Protein AF-A0A6V8P1Z3-F1 (afdb_monomer_lite)

Foldseek 3Di:
DDDPPDCPPVVVVVVVLQVVLQVLQVVQCPDPVCVQFWPFGWHWPAFDDDDPFDTDIDTDTDGDPPCVVVSVVVSVVSSVVVCVVVVNDDDDPDDDDDDDPDDD

InterPro domains:
  IPR011066 Mechanosensitive ion channel MscS, C-terminal domain superfamily [SSF82689] (9-98)
  IPR045276 Mechanosensitive ion channel YbiO [PTHR30460] (9-99)
  IPR049278 Mechanosensitive ion channel MscS, C-terminal domain [PF21082] (9-90)

Structure (mmCIF, N/CA/C/O backbone):
data_AF-A0A6V8P1Z3-F1
#
_entry.id   AF-A0A6V8P1Z3-F1
#
loop_
_atom_site.group_PDB
_atom_site.id
_atom_site.type_symbol
_atom_site.label_atom_id
_atom_site.label_alt_id
_atom_site.label_comp_id
_atom_site.label_asym_id
_atom_site.label_entity_id
_atom_site.label_seq_id
_atom_site.pdbx_PDB_ins_code
_atom_site.Cartn_x
_atom_site.Cartn_y
_atom_site.Cartn_z
_atom_site.occupancy
_atom_site.B_iso_or_equiv
_atom_site.auth_seq_id
_atom_site.auth_comp_id
_atom_site.auth_asym_id
_atom_site.auth_atom_id
_atom_site.pdbx_PDB_model_num
ATOM 1 N N . PRO A 1 1 ? 9.064 21.370 -22.954 1.00 36.81 1 PRO A N 1
ATOM 2 C CA . PRO A 1 1 ? 8.251 20.133 -22.903 1.00 36.81 1 PRO A CA 1
ATOM 3 C C . PRO A 1 1 ? 9.160 18.900 -22.983 1.00 36.81 1 PRO A C 1
ATOM 5 O O . PRO A 1 1 ? 9.755 18.639 -24.022 1.00 36.81 1 PRO A O 1
ATOM 8 N N . ALA A 1 2 ? 9.377 18.233 -21.848 1.00 36.34 2 ALA A N 1
ATOM 9 C CA . ALA A 1 2 ? 10.250 17.066 -21.790 1.00 36.34 2 ALA A CA 1
ATOM 10 C C . ALA A 1 2 ? 9.523 15.861 -22.404 1.00 36.34 2 ALA A C 1
ATOM 12 O O . ALA A 1 2 ? 8.564 15.351 -21.831 1.00 36.34 2 ALA A O 1
ATOM 13 N N . ASN A 1 3 ? 9.974 15.450 -23.589 1.00 38.81 3 ASN A N 1
ATOM 14 C CA . ASN A 1 3 ? 9.543 14.227 -24.253 1.00 38.81 3 ASN A CA 1
ATOM 15 C C . ASN A 1 3 ? 10.225 13.033 -23.570 1.00 38.81 3 ASN A C 1
ATOM 17 O O . ASN A 1 3 ? 11.418 12.811 -23.760 1.00 38.81 3 ASN A O 1
ATOM 21 N N . TRP A 1 4 ? 9.468 12.266 -22.790 1.00 45.62 4 TRP A N 1
ATOM 22 C CA . TRP A 1 4 ? 9.874 10.999 -22.165 1.00 45.62 4 TRP A CA 1
ATOM 23 C C . TRP A 1 4 ? 9.649 9.810 -23.121 1.00 45.62 4 TRP A C 1
ATOM 25 O O . TRP A 1 4 ? 9.095 8.778 -22.759 1.00 45.62 4 TRP A O 1
ATOM 35 N N . ALA A 1 5 ? 10.070 9.950 -24.379 1.00 38.12 5 ALA A N 1
ATOM 36 C CA . ALA A 1 5 ? 9.967 8.887 -25.375 1.00 38.12 5 ALA A CA 1
ATOM 37 C C . ALA A 1 5 ? 11.036 7.811 -25.113 1.00 38.12 5 ALA A C 1
ATOM 39 O O . ALA A 1 5 ? 12.152 7.902 -25.619 1.00 38.12 5 ALA A O 1
ATOM 40 N N . GLY A 1 6 ? 10.704 6.817 -24.287 1.00 39.47 6 GLY A N 1
ATOM 41 C CA . GLY A 1 6 ? 11.574 5.658 -24.054 1.00 39.47 6 GLY A CA 1
ATOM 42 C C . GLY A 1 6 ? 11.038 4.545 -23.145 1.00 39.47 6 GLY A C 1
ATOM 43 O O . GLY A 1 6 ? 11.704 3.527 -23.028 1.00 39.47 6 GLY A O 1
ATOM 44 N N . LEU A 1 7 ? 9.867 4.691 -22.512 1.00 43.97 7 LEU A N 1
ATOM 45 C CA . LEU A 1 7 ? 9.397 3.773 -21.456 1.00 43.97 7 LEU A CA 1
ATOM 46 C C . LEU A 1 7 ? 8.083 3.052 -21.808 1.00 43.97 7 LEU A C 1
ATOM 48 O O . LEU A 1 7 ? 7.226 2.893 -20.951 1.00 43.97 7 LEU A O 1
ATOM 52 N N . GLY A 1 8 ? 7.893 2.656 -23.069 1.00 38.78 8 GLY A N 1
ATOM 53 C CA . GLY A 1 8 ? 6.644 2.014 -23.512 1.00 38.78 8 GLY A CA 1
ATOM 54 C C . GLY A 1 8 ? 6.368 0.664 -22.843 1.00 38.78 8 GLY A C 1
ATOM 55 O O . GLY A 1 8 ? 5.236 0.408 -22.472 1.00 38.78 8 GLY A O 1
ATOM 56 N N . ASP A 1 9 ? 7.404 -0.145 -22.618 1.00 46.53 9 ASP A N 1
ATOM 57 C CA . ASP A 1 9 ? 7.233 -1.534 -22.159 1.00 46.53 9 ASP A CA 1
ATOM 58 C C . ASP A 1 9 ? 7.006 -1.627 -20.638 1.00 46.53 9 ASP A C 1
ATOM 60 O O . ASP A 1 9 ? 6.121 -2.324 -20.165 1.00 46.53 9 ASP A O 1
ATOM 64 N N . TYR A 1 10 ? 7.742 -0.835 -19.846 1.00 50.38 10 TYR A N 1
ATOM 65 C CA . TYR A 1 10 ? 7.547 -0.803 -18.391 1.00 50.38 10 TYR A CA 1
ATOM 66 C C . TYR A 1 10 ? 6.277 -0.056 -17.970 1.00 50.38 10 TYR A C 1
ATOM 68 O O . TYR A 1 10 ? 5.687 -0.413 -16.956 1.00 50.38 10 TYR A O 1
ATOM 76 N N . ASN A 1 11 ? 5.868 1.000 -18.686 1.00 54.22 11 ASN A N 1
ATOM 77 C CA . ASN A 1 11 ? 4.695 1.783 -18.280 1.00 54.22 11 ASN A CA 1
ATOM 78 C C . ASN A 1 11 ? 3.393 0.992 -18.427 1.00 54.22 11 ASN A C 1
ATOM 80 O O . ASN A 1 11 ? 2.539 1.108 -17.555 1.00 54.22 11 ASN A O 1
ATOM 84 N N . GLU A 1 12 ? 3.256 0.194 -19.490 1.00 51.91 12 GLU A N 1
ATOM 85 C CA . GLU A 1 12 ? 2.019 -0.544 -19.769 1.00 51.91 12 GLU A CA 1
ATOM 86 C C . GLU A 1 12 ? 1.750 -1.604 -18.680 1.00 51.91 12 GLU A C 1
ATOM 88 O O . GLU A 1 12 ? 0.648 -1.653 -18.135 1.00 51.91 12 GLU A O 1
ATOM 93 N N . ASP A 1 13 ? 2.790 -2.318 -18.226 1.00 74.75 13 ASP A N 1
ATOM 94 C CA . ASP A 1 13 ? 2.702 -3.233 -17.075 1.00 74.75 13 ASP A CA 1
ATOM 95 C C . ASP A 1 13 ? 2.481 -2.496 -15.739 1.00 74.75 13 ASP A C 1
ATOM 97 O O . ASP A 1 13 ? 1.753 -2.972 -14.865 1.00 74.75 13 ASP A O 1
ATOM 101 N N . ILE A 1 14 ? 3.104 -1.328 -15.531 1.00 80.81 14 ILE A N 1
ATOM 102 C CA . ILE A 1 14 ? 2.958 -0.567 -14.275 1.00 80.81 14 ILE A CA 1
ATOM 103 C C . ILE A 1 14 ? 1.530 -0.049 -14.102 1.00 80.81 14 ILE A C 1
ATOM 105 O O . ILE A 1 14 ? 1.027 -0.047 -12.971 1.00 80.81 14 ILE A O 1
ATOM 109 N N . ASP A 1 15 ? 0.892 0.402 -15.179 1.00 83.50 15 ASP A N 1
ATOM 110 C CA . ASP A 1 15 ? -0.485 0.886 -15.144 1.00 83.50 15 ASP A CA 1
ATOM 111 C C . ASP A 1 15 ? -1.445 -0.262 -14.785 1.00 83.50 15 ASP A C 1
ATOM 113 O O . ASP A 1 15 ? -2.215 -0.126 -13.829 1.00 83.50 15 ASP A O 1
ATOM 117 N N . GLU A 1 16 ? -1.312 -1.434 -15.419 1.00 85.12 16 GLU A N 1
ATOM 118 C CA . GLU A 1 16 ? -2.111 -2.626 -15.087 1.00 85.12 16 GLU A CA 1
ATOM 119 C C . GLU A 1 16 ? -1.892 -3.075 -13.630 1.00 85.12 16 GLU A C 1
ATOM 121 O O . GLU A 1 16 ? -2.842 -3.268 -12.861 1.00 85.12 16 GLU A O 1
ATOM 126 N N . VAL A 1 17 ? -0.632 -3.171 -13.197 1.00 86.69 17 VAL A N 1
ATOM 127 C CA . VAL A 1 17 ? -0.281 -3.512 -11.811 1.00 86.69 17 VAL A CA 1
ATOM 128 C C . VAL A 1 17 ? -0.886 -2.500 -10.837 1.00 86.69 17 VAL A C 1
ATOM 130 O O . VAL A 1 17 ? -1.403 -2.879 -9.781 1.00 86.69 17 VAL A O 1
ATOM 133 N N . SER A 1 18 ? -0.858 -1.211 -11.173 1.00 90.06 18 SER A N 1
ATOM 134 C CA . SER A 1 18 ? -1.417 -0.153 -10.332 1.00 90.06 18 SER A CA 1
ATOM 135 C C . SER A 1 18 ? -2.935 -0.257 -10.213 1.00 90.06 18 SER A C 1
ATOM 137 O O . SER A 1 18 ? -3.471 -0.087 -9.113 1.00 90.06 18 SER A O 1
ATOM 139 N N . GLU A 1 19 ? -3.631 -0.583 -11.301 1.00 91.69 19 GLU A N 1
ATOM 140 C CA . GLU A 1 19 ? -5.072 -0.838 -11.294 1.00 91.69 19 GLU A CA 1
ATOM 141 C C . GLU A 1 19 ? -5.432 -2.025 -10.397 1.00 91.69 19 GLU A C 1
ATOM 143 O O . GLU A 1 19 ? -6.303 -1.901 -9.528 1.00 91.69 19 GLU A O 1
ATOM 148 N N . VAL A 1 20 ? -4.709 -3.142 -10.521 1.00 92.06 20 VAL A N 1
ATOM 149 C CA . VAL A 1 20 ? -4.910 -4.329 -9.676 1.00 92.06 20 VAL A CA 1
ATOM 150 C C . VAL A 1 20 ? -4.672 -3.997 -8.199 1.00 92.06 20 VAL A C 1
ATOM 152 O O . VAL A 1 20 ? -5.477 -4.362 -7.338 1.00 92.06 20 VAL A O 1
ATOM 155 N N . LEU A 1 21 ? -3.599 -3.270 -7.879 1.00 93.25 21 LEU A N 1
ATOM 156 C CA . LEU A 1 21 ? -3.297 -2.841 -6.510 1.00 93.25 21 LEU A CA 1
ATOM 157 C C . LEU A 1 21 ? -4.385 -1.923 -5.934 1.00 93.25 21 LEU A C 1
ATOM 159 O O . LEU A 1 21 ? -4.798 -2.105 -4.785 1.00 93.25 21 LEU A O 1
ATOM 163 N N . ASN A 1 22 ? -4.882 -0.970 -6.724 1.00 95.56 22 ASN A N 1
ATOM 164 C CA . ASN A 1 22 ? -5.981 -0.090 -6.328 1.00 95.56 22 ASN A CA 1
ATOM 165 C C . ASN A 1 22 ? -7.275 -0.874 -6.089 1.00 95.56 22 ASN A C 1
ATOM 167 O O . ASN A 1 22 ? -7.961 -0.634 -5.093 1.00 95.56 22 ASN A O 1
ATOM 171 N N . GLN A 1 23 ? -7.586 -1.849 -6.947 1.00 96.12 23 GLN A N 1
ATOM 172 C CA . GLN A 1 23 ? -8.738 -2.727 -6.763 1.00 96.12 23 GLN A CA 1
ATOM 173 C C . GLN A 1 23 ? -8.636 -3.499 -5.443 1.00 96.12 23 GLN A C 1
ATOM 175 O O . GLN A 1 23 ? -9.597 -3.539 -4.679 1.00 96.12 23 GLN A O 1
ATOM 180 N N . ILE A 1 24 ? -7.464 -4.053 -5.126 1.00 95.94 24 ILE A N 1
ATOM 181 C CA . ILE A 1 24 ? -7.234 -4.771 -3.865 1.00 95.94 24 ILE A CA 1
ATOM 182 C C . ILE A 1 24 ? -7.425 -3.846 -2.655 1.00 95.94 24 ILE A C 1
ATOM 184 O O . ILE A 1 24 ? -7.995 -4.260 -1.644 1.00 95.94 24 ILE A O 1
ATOM 188 N N . GLY A 1 25 ? -6.972 -2.594 -2.747 1.00 96.19 25 GLY A N 1
ATOM 189 C CA . GLY A 1 25 ? -7.198 -1.587 -1.711 1.00 96.19 25 GLY A CA 1
ATOM 190 C C . GLY A 1 25 ? -8.680 -1.288 -1.478 1.00 96.19 25 GLY A C 1
ATOM 191 O O . GLY A 1 25 ? -9.119 -1.216 -0.328 1.00 96.19 25 GLY A O 1
ATOM 192 N N . GLN A 1 26 ? -9.464 -1.180 -2.554 1.00 97.69 26 GLN A N 1
ATOM 193 C CA . GLN A 1 26 ? -10.921 -1.009 -2.485 1.00 97.69 26 GLN A CA 1
ATOM 194 C C . GLN A 1 26 ? -11.618 -2.244 -1.908 1.00 97.69 26 GLN A C 1
ATOM 196 O O . GLN A 1 26 ? -12.450 -2.119 -1.014 1.00 97.69 26 GLN A O 1
ATOM 201 N N . GLU A 1 27 ? -11.241 -3.443 -2.355 1.00 97.06 27 GLU A N 1
ATOM 202 C CA . GLU A 1 27 ? -11.760 -4.708 -1.823 1.00 97.06 27 GLU A CA 1
ATOM 203 C C . GLU A 1 27 ? -11.475 -4.847 -0.322 1.00 97.06 27 GLU A C 1
ATOM 205 O O . GLU A 1 27 ? -12.318 -5.333 0.426 1.00 97.06 27 GLU A O 1
ATOM 210 N N . LEU A 1 28 ? -10.301 -4.404 0.142 1.00 96.88 28 LEU A N 1
ATOM 211 C CA . LEU A 1 28 ? -9.970 -4.374 1.566 1.00 96.88 28 LEU A CA 1
ATOM 212 C C . LEU A 1 28 ? -10.855 -3.391 2.336 1.00 96.88 28 LEU A C 1
ATOM 214 O O . LEU A 1 28 ? -11.313 -3.718 3.423 1.00 96.88 28 LEU A O 1
ATOM 218 N N . ALA A 1 29 ? -11.121 -2.209 1.781 1.00 96.56 29 ALA A N 1
ATOM 219 C CA . ALA A 1 29 ? -11.981 -1.217 2.421 1.00 96.56 29 ALA A CA 1
ATOM 220 C C . ALA A 1 29 ? -13.463 -1.632 2.467 1.00 96.56 29 ALA A C 1
ATOM 222 O O . ALA A 1 29 ? -14.203 -1.168 3.327 1.00 96.56 29 ALA A O 1
ATOM 223 N N . GLN A 1 30 ? -13.907 -2.496 1.554 1.00 96.50 30 GLN A N 1
ATOM 224 C CA . GLN A 1 30 ? -15.286 -2.997 1.497 1.00 96.50 30 GLN A CA 1
ATOM 225 C C . GLN A 1 30 ? -15.487 -4.312 2.261 1.00 96.50 30 GLN A C 1
ATOM 227 O O . GLN A 1 30 ? -16.624 -4.736 2.478 1.00 96.50 30 GLN A O 1
ATOM 232 N N . ASP A 1 31 ? -14.400 -4.965 2.666 1.00 96.44 31 ASP A N 1
ATOM 233 C CA . ASP A 1 31 ? -14.444 -6.218 3.404 1.00 96.44 31 ASP A CA 1
ATOM 234 C C . ASP A 1 31 ? -15.142 -6.037 4.758 1.00 96.44 31 ASP A C 1
ATOM 236 O O . ASP A 1 31 ? -14.866 -5.089 5.493 1.00 96.44 31 ASP A O 1
ATOM 240 N N . GLY A 1 32 ? -16.035 -6.962 5.112 1.00 94.44 32 GLY A N 1
ATOM 241 C CA . GLY A 1 32 ? -16.821 -6.875 6.341 1.00 94.44 32 GLY A CA 1
ATOM 242 C C . GLY A 1 32 ? -15.986 -6.753 7.620 1.00 94.44 32 GLY A C 1
ATOM 243 O O . GLY A 1 32 ? -16.440 -6.106 8.560 1.00 94.44 32 GLY A O 1
ATOM 244 N N . GLU A 1 33 ? -14.781 -7.329 7.652 1.00 94.50 33 GLU A N 1
ATOM 245 C CA . GLU A 1 33 ? -13.867 -7.256 8.799 1.00 94.50 33 GLU A CA 1
ATOM 246 C C . GLU A 1 33 ? -13.084 -5.931 8.846 1.00 94.50 33 GLU A C 1
ATOM 248 O O . GLU A 1 33 ? -12.709 -5.461 9.922 1.00 94.50 33 GLU A O 1
ATOM 253 N N . TYR A 1 34 ? -12.859 -5.299 7.690 1.00 96.19 34 TYR A N 1
ATOM 254 C CA . TYR A 1 34 ? -11.975 -4.138 7.552 1.00 96.19 34 TYR A CA 1
ATOM 255 C C . TYR A 1 34 ? -12.694 -2.825 7.234 1.00 96.19 34 TYR A C 1
ATOM 257 O O . TYR A 1 34 ? -12.081 -1.769 7.388 1.00 96.19 34 TYR A O 1
ATOM 265 N N . LYS A 1 35 ? -13.981 -2.843 6.876 1.00 94.81 35 LYS A N 1
ATOM 266 C CA . LYS A 1 35 ? -14.759 -1.640 6.527 1.00 94.81 35 LYS A CA 1
ATOM 267 C C . LYS A 1 35 ? -14.773 -0.567 7.619 1.00 94.81 35 LYS A C 1
ATOM 269 O O . LYS A 1 35 ? -14.755 0.618 7.319 1.00 94.81 35 LYS A O 1
ATOM 274 N N . ASP A 1 36 ? -14.768 -0.984 8.887 1.00 96.00 36 ASP A N 1
ATOM 275 C CA . ASP A 1 36 ? -14.785 -0.080 10.046 1.00 96.00 36 ASP A CA 1
ATOM 276 C C . ASP A 1 36 ? -13.355 0.252 10.527 1.00 96.00 36 ASP A C 1
ATOM 278 O O . ASP A 1 36 ? -13.148 1.063 11.430 1.00 96.00 36 ASP A O 1
ATOM 282 N N . VAL A 1 37 ? -12.346 -0.391 9.929 1.00 96.88 37 VAL A N 1
ATOM 283 C CA . VAL A 1 37 ? -10.918 -0.223 10.230 1.00 96.88 37 VAL A CA 1
ATOM 284 C C . VAL A 1 37 ? -10.250 0.696 9.209 1.00 96.88 37 VAL A C 1
ATOM 286 O O . VAL A 1 37 ? -9.395 1.501 9.585 1.00 96.88 37 VAL A O 1
ATOM 289 N N . VAL A 1 38 ? -10.618 0.578 7.932 1.00 97.44 38 VAL A N 1
ATOM 290 C CA . VAL A 1 38 ? -10.074 1.342 6.807 1.00 97.44 38 VAL A CA 1
ATOM 291 C C . VAL A 1 38 ? -10.899 2.609 6.612 1.00 97.44 38 VAL A C 1
ATOM 293 O O . VAL A 1 38 ? -12.039 2.564 6.173 1.00 97.44 38 VAL A O 1
ATOM 296 N N . LEU A 1 39 ? -10.299 3.753 6.932 1.00 96.50 39 LEU A N 1
ATOM 297 C CA . LEU A 1 39 ? -10.919 5.073 6.797 1.00 96.50 39 LEU A CA 1
ATOM 298 C C . LEU A 1 39 ? -10.772 5.619 5.373 1.00 96.50 39 LEU A C 1
ATOM 300 O O . LEU A 1 39 ? -11.683 6.250 4.850 1.00 96.50 39 LEU A O 1
ATOM 304 N N . GLU A 1 40 ? -9.615 5.374 4.754 1.00 96.50 40 GLU A N 1
ATOM 305 C CA . GLU A 1 40 ? -9.354 5.678 3.347 1.00 96.50 40 GLU A CA 1
ATOM 306 C C . GLU A 1 40 ? -8.679 4.461 2.702 1.00 96.50 40 GLU A C 1
ATOM 308 O O . GLU A 1 40 ? -7.658 3.997 3.234 1.00 96.50 40 GLU A O 1
ATOM 313 N N . PRO A 1 41 ? -9.221 3.938 1.585 1.00 96.19 41 PRO A N 1
ATOM 314 C CA . PRO A 1 41 ? -8.665 2.775 0.906 1.00 96.19 41 PRO A CA 1
ATOM 315 C C . PRO A 1 41 ? -7.185 2.974 0.554 1.00 96.19 41 PRO A C 1
ATOM 317 O O . PRO A 1 41 ? -6.812 4.060 0.109 1.00 96.19 41 PRO A O 1
ATOM 320 N N . PRO A 1 42 ? -6.331 1.947 0.712 1.00 95.56 42 PRO A N 1
ATOM 321 C CA . PRO A 1 42 ? -4.968 2.001 0.206 1.00 95.56 42 PRO A CA 1
ATOM 322 C C . PRO A 1 42 ? -4.949 2.165 -1.316 1.00 95.56 42 PRO A C 1
ATOM 324 O O . PRO A 1 42 ? -5.466 1.311 -2.029 1.00 95.56 42 PRO A O 1
ATOM 327 N N . THR A 1 43 ? -4.315 3.220 -1.818 1.00 94.88 43 THR A N 1
ATOM 328 C CA . THR A 1 43 ? -4.162 3.468 -3.257 1.00 94.88 43 THR A CA 1
ATOM 329 C C . THR A 1 43 ? -2.704 3.666 -3.629 1.00 94.88 43 THR A C 1
ATOM 331 O O . THR A 1 43 ? -1.896 4.135 -2.821 1.00 94.88 43 THR A O 1
ATOM 334 N N . VAL A 1 44 ? -2.359 3.320 -4.865 1.00 94.00 44 VAL A N 1
ATOM 335 C CA . VAL A 1 44 ? -1.053 3.610 -5.453 1.00 94.00 44 VAL A CA 1
ATOM 336 C C . VAL A 1 44 ? -0.906 5.120 -5.612 1.00 94.00 44 VAL A C 1
ATOM 338 O O . VAL A 1 44 ? -1.770 5.803 -6.149 1.00 94.00 44 VAL A O 1
ATOM 341 N N . VAL A 1 45 ? 0.202 5.641 -5.101 1.00 91.44 45 VAL A N 1
ATOM 342 C CA . VAL A 1 45 ? 0.598 7.050 -5.208 1.00 91.44 45 VAL A CA 1
ATOM 343 C C . VAL A 1 45 ? 1.461 7.256 -6.447 1.00 91.44 45 VAL A C 1
ATOM 345 O O . VAL A 1 45 ? 1.415 8.312 -7.069 1.00 91.44 45 VAL A O 1
ATOM 348 N N . GLY A 1 46 ? 2.262 6.244 -6.780 1.00 84.56 46 GLY A N 1
ATOM 349 C CA . GLY A 1 46 ? 3.136 6.222 -7.941 1.00 84.56 46 GLY A CA 1
AT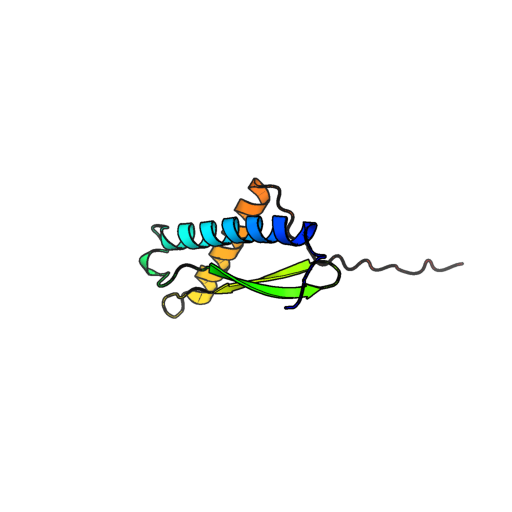OM 350 C C . GLY A 1 46 ? 4.411 5.423 -7.691 1.00 84.56 46 GLY A C 1
ATOM 351 O O . GLY A 1 46 ? 4.611 4.831 -6.621 1.00 84.56 46 GLY A O 1
ATOM 352 N N . VAL A 1 47 ? 5.280 5.442 -8.697 1.00 86.69 47 VAL A N 1
ATOM 353 C CA . VAL A 1 47 ? 6.636 4.897 -8.626 1.00 86.69 47 VAL A CA 1
ATOM 354 C C . VAL A 1 47 ? 7.508 5.805 -7.761 1.00 86.69 47 VAL A C 1
ATOM 356 O O . VAL A 1 47 ? 7.516 7.022 -7.935 1.00 86.69 47 VAL A O 1
ATOM 359 N N . ILE A 1 48 ? 8.241 5.214 -6.820 1.00 85.12 48 ILE A N 1
ATOM 360 C CA . ILE A 1 48 ? 9.160 5.935 -5.929 1.00 85.12 48 ILE A CA 1
ATOM 361 C C . ILE A 1 48 ? 10.627 5.577 -6.147 1.00 85.12 48 ILE A C 1
ATOM 363 O O . ILE A 1 48 ? 11.486 6.275 -5.615 1.00 85.12 48 ILE A O 1
ATOM 367 N N . ASP A 1 49 ? 10.908 4.504 -6.886 1.00 81.69 49 ASP A N 1
ATOM 368 C CA . ASP A 1 49 ? 12.267 4.085 -7.209 1.00 81.69 49 ASP A CA 1
ATOM 369 C C . ASP A 1 49 ? 12.287 3.176 -8.444 1.00 81.69 49 ASP A C 1
ATOM 371 O O . ASP A 1 49 ? 11.381 2.356 -8.632 1.00 81.69 49 ASP A O 1
ATOM 375 N N . PHE A 1 50 ? 13.345 3.305 -9.240 1.00 79.88 50 PHE A N 1
ATOM 376 C CA . PHE A 1 50 ? 13.693 2.404 -10.335 1.00 79.88 50 PHE A CA 1
ATOM 377 C C . PHE A 1 50 ? 15.073 1.835 -10.019 1.00 79.88 50 PHE A C 1
ATOM 379 O O . PHE A 1 50 ? 16.058 2.574 -10.018 1.00 79.88 50 PHE A O 1
ATOM 386 N N . SER A 1 51 ? 15.156 0.537 -9.748 1.00 74.44 51 SER A N 1
ATOM 387 C CA . SER A 1 51 ? 16.430 -0.136 -9.511 1.00 74.44 51 SER A CA 1
ATOM 388 C C . SER A 1 51 ? 16.817 -1.015 -10.700 1.00 74.44 51 SER A C 1
ATOM 390 O O . SER A 1 51 ? 16.051 -1.172 -11.650 1.00 74.44 51 SER A O 1
ATOM 392 N N . GLU A 1 52 ? 18.011 -1.607 -10.648 1.00 68.56 52 GLU A N 1
ATOM 393 C CA . GLU A 1 52 ? 18.553 -2.443 -11.730 1.00 68.56 52 GLU A CA 1
ATOM 394 C C . GLU A 1 52 ? 17.649 -3.628 -12.113 1.00 68.56 52 GLU A C 1
ATOM 396 O O . GLU A 1 52 ? 17.765 -4.146 -13.220 1.00 68.56 52 GLU A O 1
ATOM 401 N N . SER A 1 53 ? 16.755 -4.065 -11.218 1.00 70.31 53 SER A N 1
ATOM 402 C CA . SER A 1 53 ? 15.917 -5.250 -11.434 1.00 70.31 53 SER A CA 1
ATOM 403 C C . SER A 1 53 ? 14.465 -5.113 -10.974 1.00 70.31 53 SER A C 1
ATOM 405 O O . SER A 1 53 ? 13.744 -6.108 -10.977 1.00 70.31 53 SER A O 1
ATOM 407 N N . GLN A 1 54 ? 14.027 -3.941 -10.503 1.00 75.19 54 GLN A N 1
ATOM 408 C CA . GLN A 1 54 ? 12.655 -3.764 -10.017 1.00 75.19 54 GLN A CA 1
ATOM 409 C C . GLN A 1 54 ? 12.207 -2.302 -10.027 1.00 75.19 54 GLN A C 1
ATOM 411 O O . GLN A 1 54 ? 12.997 -1.372 -9.867 1.00 75.19 54 GLN A O 1
ATOM 416 N N . VAL A 1 55 ? 10.893 -2.126 -10.123 1.00 81.38 55 VAL A N 1
ATOM 417 C CA . VAL A 1 55 ? 10.209 -0.851 -9.920 1.00 81.38 55 VAL A CA 1
ATOM 418 C C . VAL A 1 55 ? 9.535 -0.882 -8.555 1.00 81.38 55 VAL A C 1
ATOM 420 O O . VAL A 1 55 ? 8.851 -1.846 -8.212 1.00 81.38 55 VAL A O 1
ATOM 423 N N . THR A 1 56 ? 9.722 0.168 -7.758 1.00 84.19 56 THR A N 1
ATOM 424 C CA . THR A 1 56 ? 9.098 0.261 -6.434 1.00 84.19 56 THR A CA 1
ATOM 425 C C . THR A 1 56 ? 7.885 1.177 -6.485 1.00 84.19 56 THR A C 1
ATOM 427 O O . THR A 1 56 ? 8.016 2.384 -6.692 1.00 84.19 56 THR A O 1
ATOM 430 N N . LEU A 1 57 ? 6.704 0.617 -6.220 1.00 87.44 57 LEU A N 1
ATOM 431 C CA . LEU A 1 57 ? 5.455 1.364 -6.075 1.00 87.44 57 LEU A CA 1
ATOM 432 C C . LEU A 1 57 ? 5.186 1.704 -4.607 1.00 87.44 57 LEU A C 1
ATOM 434 O O . LEU A 1 57 ? 5.403 0.889 -3.706 1.00 87.44 57 LEU A O 1
ATOM 438 N N . ARG A 1 58 ? 4.670 2.911 -4.355 1.00 89.25 58 ARG A N 1
ATOM 439 C CA . ARG A 1 58 ? 4.184 3.316 -3.030 1.00 89.25 58 ARG A CA 1
ATOM 440 C C . ARG A 1 58 ? 2.666 3.287 -2.992 1.00 89.25 58 ARG A C 1
ATOM 442 O O . ARG A 1 58 ? 2.021 3.947 -3.799 1.00 89.25 58 ARG A O 1
ATOM 449 N N . MET A 1 59 ? 2.116 2.609 -1.987 1.00 92.94 59 MET A N 1
ATOM 450 C CA . MET A 1 59 ? 0.697 2.688 -1.640 1.00 92.94 59 MET A CA 1
ATOM 451 C C . MET A 1 59 ? 0.493 3.439 -0.324 1.00 92.94 59 MET A C 1
ATOM 453 O O . MET A 1 59 ? 1.291 3.294 0.605 1.00 92.94 59 MET A O 1
ATOM 457 N N . MET A 1 60 ? -0.584 4.217 -0.233 1.00 93.12 60 MET A N 1
ATOM 458 C CA . MET A 1 60 ? -0.989 4.925 0.983 1.00 93.12 60 MET A CA 1
ATOM 459 C C . MET A 1 60 ? -2.485 4.765 1.220 1.00 93.12 60 MET A C 1
ATOM 461 O O . MET A 1 60 ? -3.269 4.829 0.286 1.00 93.12 60 MET A O 1
ATOM 465 N N . GLY A 1 61 ? -2.871 4.587 2.479 1.00 93.69 61 GLY A N 1
ATOM 466 C CA . GLY A 1 61 ? -4.261 4.573 2.932 1.00 93.69 61 GLY A CA 1
ATOM 467 C C . GLY A 1 61 ? -4.330 5.003 4.394 1.00 93.69 61 GLY A C 1
ATOM 468 O O . GLY A 1 61 ? -3.293 5.114 5.060 1.00 93.69 61 GLY A O 1
ATOM 469 N N . LYS A 1 62 ? -5.537 5.238 4.908 1.00 96.56 62 LYS A N 1
ATOM 470 C CA . LYS A 1 62 ? -5.754 5.616 6.313 1.00 96.56 62 LYS A CA 1
ATOM 471 C C . LYS A 1 62 ? -6.561 4.550 7.025 1.00 96.56 62 LYS A C 1
ATOM 473 O O . LYS A 1 62 ? -7.549 4.048 6.503 1.00 96.56 62 LYS A O 1
ATOM 478 N N . VAL A 1 63 ? -6.148 4.231 8.245 1.00 97.06 63 VAL A N 1
ATOM 479 C CA . VAL A 1 63 ? -6.816 3.248 9.101 1.00 97.06 63 VAL A CA 1
ATOM 480 C C . VAL A 1 63 ? -6.919 3.775 10.524 1.00 97.06 63 VAL A C 1
ATOM 482 O O . VAL A 1 63 ? -6.190 4.696 10.905 1.00 97.06 63 VAL A O 1
ATOM 485 N N . VAL A 1 64 ? -7.787 3.164 11.326 1.00 96.94 64 VAL A N 1
ATOM 486 C CA . VAL A 1 64 ? -7.893 3.486 12.752 1.00 96.94 64 VAL A CA 1
ATOM 487 C C . VAL A 1 64 ? -6.571 3.203 13.497 1.00 96.94 64 VAL A C 1
ATOM 489 O O . VAL A 1 64 ? -5.817 2.291 13.122 1.00 96.94 64 VAL A O 1
ATOM 492 N N . PRO A 1 65 ? -6.259 3.959 14.568 1.00 96.12 65 PRO A N 1
ATOM 493 C CA . PRO A 1 65 ? -5.041 3.763 15.350 1.00 96.12 65 PRO A CA 1
ATOM 494 C C . PRO A 1 65 ? -4.855 2.314 15.820 1.00 96.12 65 PRO A C 1
ATOM 496 O O . PRO A 1 65 ? -5.817 1.600 16.096 1.00 96.12 65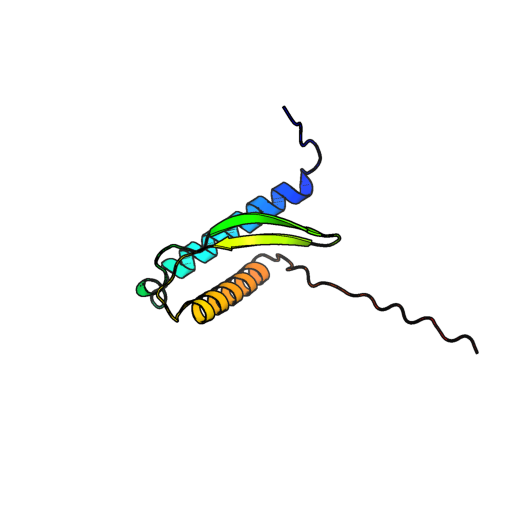 PRO A O 1
ATOM 499 N N . SER A 1 66 ? -3.600 1.876 15.931 1.00 95.81 66 SER A N 1
ATOM 500 C CA . SER A 1 66 ? -3.206 0.515 16.349 1.00 95.81 66 SER A CA 1
ATOM 501 C C . SER A 1 66 ? -3.554 -0.626 15.377 1.00 95.81 66 SER A C 1
ATOM 503 O O . SER A 1 66 ? -3.093 -1.746 15.580 1.00 95.81 66 SER A O 1
ATOM 505 N N . LYS A 1 67 ? -4.305 -0.378 14.293 1.00 96.12 67 LYS A N 1
ATOM 506 C CA . LYS A 1 67 ? -4.625 -1.392 13.263 1.00 96.12 67 LYS A CA 1
ATOM 507 C C . LYS A 1 67 ? -3.733 -1.330 12.021 1.00 96.12 67 LYS A C 1
ATOM 509 O O . LYS A 1 67 ? -3.874 -2.155 11.120 1.00 96.12 67 LYS A O 1
ATOM 514 N N . GLN A 1 68 ? -2.787 -0.394 11.988 1.00 92.38 68 GLN A N 1
ATOM 515 C CA . GLN A 1 68 ? -1.885 -0.127 10.860 1.00 92.38 68 GLN A CA 1
ATOM 516 C C . GLN A 1 68 ? -1.104 -1.369 10.427 1.00 92.38 68 GLN A C 1
ATOM 518 O O . GLN A 1 68 ? -1.162 -1.751 9.261 1.00 92.38 68 GLN A O 1
ATOM 523 N N . TRP A 1 69 ? -0.428 -2.042 11.362 1.00 93.25 69 TRP A N 1
ATOM 524 C CA . TRP A 1 69 ? 0.373 -3.224 11.036 1.00 93.25 69 TRP A CA 1
ATOM 525 C C . TRP A 1 69 ? -0.479 -4.401 10.560 1.00 93.25 69 TRP A C 1
ATOM 527 O O . TRP A 1 69 ? -0.155 -4.994 9.534 1.00 93.25 69 TRP A O 1
ATOM 537 N N . GLY A 1 70 ? -1.587 -4.694 11.250 1.00 94.88 70 GLY A N 1
ATOM 538 C CA . GLY A 1 70 ? -2.485 -5.793 10.877 1.00 94.88 70 GLY A CA 1
ATOM 539 C C . GLY A 1 70 ? -3.129 -5.582 9.507 1.00 94.88 70 GLY A C 1
ATOM 540 O O . GLY A 1 70 ? -3.124 -6.482 8.672 1.00 94.88 70 GLY A O 1
ATOM 541 N N . THR A 1 71 ? -3.592 -4.361 9.228 1.00 94.31 71 THR A N 1
ATOM 542 C CA . THR A 1 71 ? -4.179 -4.017 7.924 1.00 94.31 71 THR A CA 1
ATOM 543 C C . THR A 1 71 ? -3.132 -4.060 6.814 1.00 94.31 71 THR A C 1
ATOM 545 O O . THR A 1 71 ? -3.386 -4.597 5.741 1.00 94.31 71 THR A O 1
ATOM 548 N N . ALA A 1 72 ? -1.916 -3.568 7.072 1.00 93.06 72 ALA A N 1
ATOM 549 C CA . ALA A 1 72 ? -0.830 -3.630 6.098 1.00 93.06 72 ALA A CA 1
ATOM 550 C C . ALA A 1 72 ? -0.354 -5.070 5.830 1.00 93.06 72 ALA A C 1
ATOM 552 O O . ALA A 1 72 ? 0.098 -5.374 4.727 1.00 93.06 72 ALA A O 1
ATOM 553 N N . GLN A 1 73 ? -0.402 -5.963 6.821 1.00 95.50 73 GLN A N 1
ATOM 554 C CA . GLN A 1 73 ? -0.082 -7.378 6.631 1.00 95.50 73 GLN A CA 1
ATOM 555 C C . GLN A 1 73 ? -1.142 -8.074 5.774 1.00 95.50 73 GLN A C 1
ATOM 557 O O . GLN A 1 73 ? -0.793 -8.781 4.828 1.00 95.50 73 GLN A O 1
ATOM 562 N N . GLU A 1 74 ? -2.420 -7.825 6.057 1.00 96.06 74 GLU A N 1
ATOM 563 C CA . GLU A 1 74 ? -3.522 -8.371 5.266 1.00 96.06 74 GLU A CA 1
ATOM 564 C C . GLU A 1 74 ? -3.497 -7.857 3.823 1.00 96.06 74 GLU A C 1
ATOM 566 O O . GLU A 1 74 ? -3.620 -8.646 2.886 1.00 96.06 74 GLU A O 1
ATOM 571 N N . LEU A 1 75 ? -3.237 -6.561 3.625 1.00 95.00 75 LEU A N 1
ATOM 572 C CA . LEU A 1 75 ? -3.068 -5.982 2.294 1.00 95.00 75 LEU A CA 1
ATOM 573 C C . LEU A 1 75 ? -1.974 -6.719 1.505 1.00 95.00 75 LEU A C 1
ATOM 575 O O . LEU A 1 75 ? -2.218 -7.162 0.386 1.00 95.00 75 LEU A O 1
ATOM 579 N N . ARG A 1 76 ? -0.791 -6.937 2.101 1.00 93.69 76 ARG A N 1
ATOM 580 C CA . ARG A 1 76 ? 0.305 -7.689 1.456 1.00 93.69 76 ARG A CA 1
ATOM 581 C C . ARG A 1 76 ? -0.091 -9.125 1.111 1.00 93.69 76 ARG A C 1
ATOM 583 O O . ARG A 1 76 ? 0.279 -9.620 0.049 1.00 93.69 76 ARG A O 1
ATOM 590 N N . ARG A 1 77 ? -0.858 -9.791 1.981 1.00 95.12 77 ARG A N 1
ATOM 591 C CA . ARG A 1 77 ? -1.371 -11.145 1.731 1.00 95.12 77 ARG A CA 1
ATOM 592 C C . AR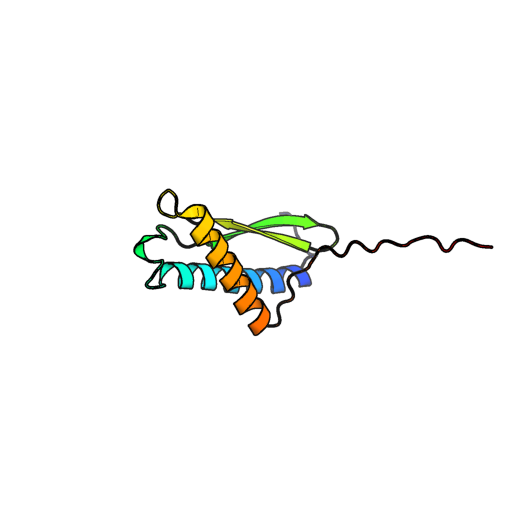G A 1 77 ? -2.314 -11.172 0.524 1.00 95.12 77 ARG A C 1
ATOM 594 O O . ARG A 1 77 ? -2.192 -12.066 -0.314 1.00 95.12 77 ARG A O 1
ATOM 601 N N . ARG A 1 78 ? -3.228 -10.200 0.415 1.00 94.94 78 ARG A N 1
ATOM 602 C CA . ARG A 1 78 ? -4.152 -10.069 -0.727 1.00 94.94 78 ARG A CA 1
ATOM 603 C C . ARG A 1 78 ? -3.411 -9.781 -2.027 1.00 94.94 78 ARG A C 1
ATOM 605 O O . ARG A 1 78 ? -3.706 -10.434 -3.022 1.00 94.94 78 ARG A O 1
ATOM 612 N N . ILE A 1 79 ? -2.413 -8.895 -1.984 1.00 92.31 79 ILE A N 1
ATOM 613 C CA . ILE A 1 79 ? -1.525 -8.603 -3.119 1.00 92.31 79 ILE A CA 1
ATOM 614 C C . ILE A 1 79 ? -0.864 -9.882 -3.621 1.00 92.31 79 ILE A C 1
ATOM 616 O O . ILE A 1 79 ? -1.065 -10.242 -4.776 1.00 92.31 79 ILE A O 1
ATOM 620 N N . LYS A 1 80 ? -0.174 -10.630 -2.747 1.00 90.25 80 LYS A N 1
ATOM 621 C CA . LYS A 1 80 ? 0.474 -11.888 -3.146 1.00 90.25 80 LYS A CA 1
ATOM 622 C C . LYS A 1 80 ? -0.517 -12.865 -3.778 1.00 90.25 80 LYS A C 1
ATOM 624 O O . LYS A 1 80 ? -0.242 -13.409 -4.838 1.00 90.25 80 LYS A O 1
ATOM 629 N N . LYS A 1 81 ? -1.684 -13.054 -3.153 1.00 92.25 81 LYS A N 1
ATOM 630 C CA . LYS A 1 81 ? -2.703 -13.990 -3.643 1.00 92.25 81 LYS A CA 1
ATOM 631 C C . LYS A 1 81 ? -3.247 -13.593 -5.019 1.00 92.25 81 LYS A C 1
ATOM 633 O O . LYS A 1 81 ? -3.399 -14.465 -5.866 1.00 92.25 81 LYS A O 1
ATOM 638 N N . LYS A 1 82 ? -3.565 -12.314 -5.237 1.00 90.88 82 LYS A N 1
ATOM 639 C CA . LYS A 1 82 ? -4.064 -11.830 -6.533 1.00 90.88 82 LYS A CA 1
ATOM 640 C C . LYS A 1 82 ? -2.987 -11.895 -7.610 1.00 90.88 82 LYS A C 1
ATOM 642 O O . LYS A 1 82 ? -3.291 -12.308 -8.719 1.00 90.88 82 LYS A O 1
ATOM 647 N N . PHE A 1 83 ? -1.747 -11.554 -7.278 1.00 87.94 83 PHE A N 1
ATOM 648 C CA . PHE A 1 83 ? -0.639 -11.605 -8.232 1.00 87.94 83 PHE A CA 1
ATOM 649 C C . PHE A 1 83 ? -0.365 -13.048 -8.667 1.00 87.94 83 PHE A C 1
ATOM 651 O O . PHE A 1 83 ? -0.273 -13.311 -9.860 1.00 87.94 83 PHE A O 1
ATOM 658 N N . ASP A 1 84 ? -0.394 -14.001 -7.730 1.00 87.12 84 ASP A N 1
ATOM 659 C CA . ASP A 1 84 ? -0.276 -15.432 -8.043 1.00 87.12 84 ASP A CA 1
ATOM 660 C C . ASP A 1 84 ? -1.400 -15.937 -8.958 1.00 87.12 84 ASP A C 1
ATOM 662 O O . ASP A 1 84 ? -1.178 -16.807 -9.794 1.00 87.12 84 ASP A O 1
ATOM 666 N N . GLN A 1 85 ? -2.612 -15.399 -8.806 1.00 88.12 85 GLN A N 1
ATOM 667 C CA . GLN A 1 85 ? -3.760 -15.740 -9.652 1.00 88.12 85 GLN A CA 1
ATOM 668 C C . GLN A 1 85 ? -3.685 -15.100 -11.041 1.00 88.12 85 GLN A C 1
ATOM 670 O O . GLN A 1 85 ? -4.146 -15.703 -12.006 1.00 88.12 85 GLN A O 1
ATOM 675 N N . ALA A 1 86 ? -3.127 -13.893 -11.131 1.00 81.44 86 ALA A N 1
ATOM 676 C CA . ALA A 1 86 ? -2.945 -13.155 -12.375 1.00 81.44 86 ALA A CA 1
ATOM 677 C C . ALA A 1 86 ? -1.673 -13.571 -13.139 1.00 81.44 86 ALA A C 1
ATOM 679 O O . ALA A 1 86 ? -1.485 -13.152 -14.274 1.00 81.44 86 ALA A O 1
ATOM 680 N N . GLY A 1 87 ? -0.804 -14.392 -12.537 1.00 80.31 87 GLY A N 1
ATOM 681 C CA . GLY A 1 87 ? 0.491 -14.753 -13.120 1.00 80.31 87 GLY A CA 1
ATOM 682 C C . GLY A 1 87 ? 1.526 -13.624 -13.066 1.00 80.31 87 GLY A C 1
ATOM 683 O O . GLY A 1 87 ? 2.526 -13.689 -13.773 1.00 80.31 87 GLY A O 1
ATOM 684 N N . ILE A 1 88 ? 1.304 -12.605 -12.231 1.00 78.94 88 ILE A N 1
ATOM 685 C CA . ILE A 1 88 ? 2.228 -11.482 -12.048 1.00 78.94 88 ILE A CA 1
ATOM 686 C C . ILE A 1 88 ? 3.345 -11.932 -11.102 1.00 78.94 88 ILE A C 1
ATOM 688 O O . ILE A 1 88 ? 3.118 -12.155 -9.907 1.00 78.94 88 ILE A O 1
ATOM 692 N N . GLU A 1 89 ? 4.568 -12.057 -11.617 1.00 72.62 89 GLU A N 1
ATOM 693 C CA . GLU A 1 89 ? 5.728 -12.374 -10.787 1.00 72.62 89 GLU A CA 1
ATOM 694 C C . GLU A 1 89 ? 6.163 -11.153 -9.971 1.00 72.62 89 GLU A C 1
ATOM 696 O O . GLU A 1 89 ? 6.485 -10.093 -10.502 1.00 72.62 89 GLU A O 1
ATOM 701 N N . ILE A 1 90 ? 6.203 -11.308 -8.645 1.00 69.75 90 ILE A N 1
ATOM 702 C CA . ILE A 1 90 ? 6.800 -10.303 -7.764 1.00 69.75 90 ILE A CA 1
ATOM 703 C C . ILE A 1 90 ? 8.317 -10.512 -7.808 1.00 69.75 90 ILE A C 1
ATOM 705 O O . ILE A 1 90 ? 8.775 -11.561 -7.336 1.00 69.75 90 ILE A O 1
ATOM 709 N N . PRO A 1 91 ? 9.105 -9.551 -8.326 1.00 65.12 91 PRO A N 1
ATOM 710 C CA . PRO A 1 91 ? 10.548 -9.704 -8.401 1.00 65.12 91 PRO A CA 1
ATOM 711 C C . PRO A 1 91 ? 11.120 -9.837 -6.987 1.00 65.12 91 PRO A C 1
ATOM 713 O O . PRO A 1 91 ? 10.968 -8.954 -6.141 1.00 65.12 91 PRO A O 1
ATOM 716 N N . PHE A 1 92 ? 11.783 -10.960 -6.720 1.00 52.91 92 PHE A N 1
ATOM 717 C CA . PHE A 1 92 ? 12.632 -11.111 -5.545 1.00 52.91 92 PHE A CA 1
ATOM 718 C C . PHE A 1 92 ? 14.053 -10.684 -5.924 1.00 52.91 92 PHE A C 1
ATOM 720 O O . PHE A 1 92 ? 14.532 -11.075 -6.989 1.00 52.91 92 PHE A O 1
ATOM 727 N N . PRO A 1 93 ? 14.768 -9.920 -5.078 1.00 48.69 93 PRO A N 1
ATOM 728 C CA . PRO A 1 93 ? 16.153 -9.567 -5.356 1.00 48.69 93 PRO A CA 1
ATOM 729 C C . PRO A 1 93 ? 17.012 -10.839 -5.388 1.00 48.69 93 PRO A C 1
ATOM 731 O O . PRO A 1 93 ? 17.411 -11.380 -4.353 1.00 48.69 93 PRO A O 1
ATOM 734 N N . HIS A 1 94 ? 17.300 -11.339 -6.588 1.00 43.56 94 HIS A N 1
ATOM 735 C CA . HIS A 1 94 ? 18.196 -12.467 -6.788 1.00 43.56 94 HIS A CA 1
ATOM 736 C C . HIS A 1 94 ? 19.641 -11.992 -6.652 1.00 43.56 94 HIS A C 1
ATOM 738 O O . HIS A 1 94 ? 20.251 -11.487 -7.590 1.00 43.56 94 HIS A O 1
ATOM 744 N N . ARG A 1 95 ? 20.231 -12.185 -5.470 1.00 44.94 95 ARG A N 1
ATOM 745 C CA . ARG A 1 95 ? 21.679 -12.035 -5.300 1.00 44.94 95 ARG A CA 1
ATOM 746 C C . ARG A 1 95 ? 22.373 -13.307 -5.791 1.00 44.94 95 ARG A C 1
ATOM 748 O O . ARG A 1 95 ? 22.470 -14.286 -5.055 1.00 44.94 95 ARG A O 1
ATOM 755 N N . VAL A 1 96 ? 22.868 -13.299 -7.028 1.00 45.28 96 VAL A N 1
ATOM 756 C CA . VAL A 1 96 ? 23.715 -14.381 -7.554 1.00 45.28 96 VAL A CA 1
ATOM 757 C C . VAL A 1 96 ? 25.102 -14.270 -6.914 1.00 45.28 96 VAL A C 1
ATOM 759 O O . VAL A 1 96 ? 25.881 -13.375 -7.234 1.00 45.28 96 VAL A O 1
ATOM 762 N N . VAL A 1 97 ? 25.424 -15.167 -5.979 1.00 46.88 97 VAL A N 1
ATOM 763 C CA . VAL A 1 97 ? 26.785 -15.296 -5.440 1.00 46.88 97 VAL A CA 1
ATOM 764 C C . VAL A 1 97 ? 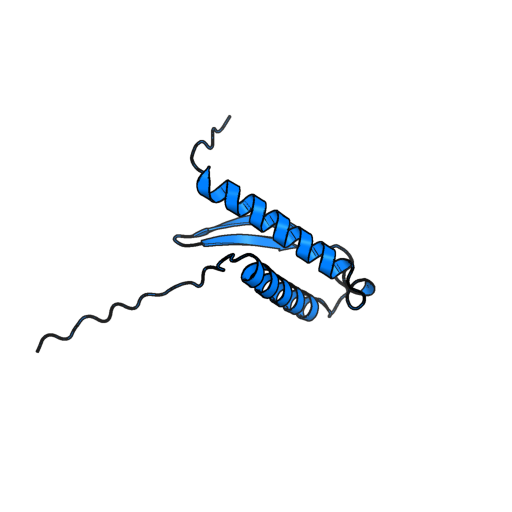27.582 -16.206 -6.370 1.00 46.88 97 VAL A C 1
ATOM 766 O O . VAL A 1 97 ? 27.426 -17.424 -6.344 1.00 46.88 97 VAL A O 1
ATOM 769 N N . ILE A 1 98 ? 28.455 -15.624 -7.192 1.00 58.06 98 ILE A N 1
ATOM 770 C CA . ILE A 1 98 ? 29.438 -16.389 -7.965 1.00 58.06 98 ILE A CA 1
ATOM 771 C C . ILE A 1 98 ? 30.611 -16.702 -7.028 1.00 58.06 98 ILE A C 1
ATOM 773 O O . ILE A 1 98 ? 31.451 -15.844 -6.764 1.00 58.06 98 ILE A O 1
ATOM 777 N N . SER A 1 99 ? 30.673 -17.922 -6.491 1.00 51.66 99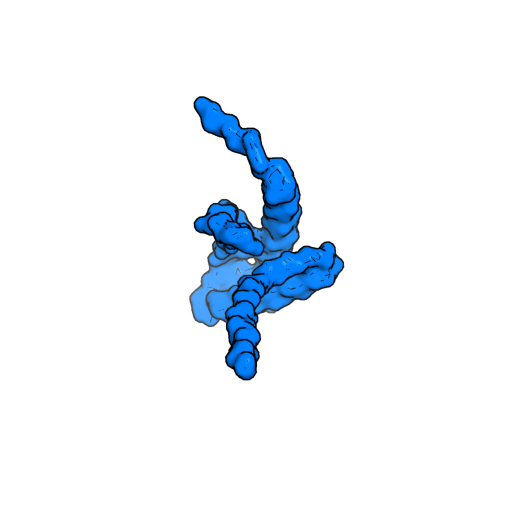 SER A N 1
ATOM 778 C CA . SER A 1 99 ? 31.871 -18.391 -5.786 1.00 51.66 99 SER A CA 1
ATOM 779 C C . SER A 1 99 ? 32.960 -18.741 -6.810 1.00 51.66 99 SER A C 1
ATOM 781 O O . SER A 1 99 ? 32.713 -19.579 -7.682 1.00 51.66 99 SER A O 1
ATOM 783 N N . PRO A 1 100 ? 34.166 -18.145 -6.745 1.00 54.31 100 PRO A N 1
ATOM 784 C CA . PRO A 1 100 ? 35.247 -18.520 -7.645 1.00 54.31 100 PRO A CA 1
ATOM 785 C C . PRO A 1 100 ? 35.655 -19.975 -7.385 1.00 54.31 100 PRO A C 1
ATOM 787 O O . PRO A 1 100 ? 35.923 -20.372 -6.250 1.00 54.31 100 PRO A O 1
ATOM 790 N N . LYS A 1 101 ? 35.698 -20.784 -8.450 1.00 48.44 101 LYS A N 1
ATOM 791 C CA . LYS A 1 101 ? 36.177 -22.170 -8.400 1.00 48.44 101 LYS A CA 1
ATOM 792 C C . LYS A 1 101 ? 37.646 -22.158 -7.968 1.00 48.44 101 LYS A C 1
ATOM 794 O O . LYS A 1 101 ? 38.495 -21.628 -8.686 1.00 48.44 101 LYS A O 1
ATOM 799 N N . LYS A 1 102 ? 37.940 -22.734 -6.801 1.00 48.09 102 LYS A N 1
ATOM 800 C CA . LYS A 1 102 ? 39.309 -22.982 -6.339 1.00 48.09 102 LYS A CA 1
ATOM 801 C C . LYS A 1 102 ? 39.992 -23.873 -7.385 1.00 48.09 102 LYS A C 1
ATOM 803 O O . LYS A 1 102 ? 39.518 -24.978 -7.631 1.00 48.09 102 LYS A O 1
ATOM 808 N N . ARG A 1 103 ? 41.024 -23.360 -8.061 1.00 51.50 103 ARG A N 1
ATOM 809 C CA . ARG A 1 103 ? 41.908 -24.186 -8.893 1.00 51.50 103 ARG A CA 1
ATOM 810 C C . ARG A 1 103 ? 42.843 -24.939 -7.945 1.00 51.50 103 ARG A C 1
ATOM 812 O O . ARG A 1 103 ? 43.453 -24.294 -7.092 1.00 51.50 103 ARG A O 1
ATOM 819 N N . GLU A 1 104 ? 42.846 -26.266 -8.049 1.00 45.66 104 GLU A N 1
ATOM 820 C CA . GLU A 1 104 ? 43.889 -27.143 -7.493 1.00 45.66 104 GLU A CA 1
ATOM 821 C C . GLU A 1 104 ? 45.225 -26.923 -8.208 1.00 45.66 104 GLU A C 1
ATOM 823 O O . GLU A 1 104 ? 45.195 -26.600 -9.422 1.00 45.66 104 GLU A O 1
#

Radius of gyration: 18.19 Å; chains: 1; bounding box: 61×47×42 Å

pLDDT: mean 79.44, std 20.04, range [36.34, 97.69]

Secondary structure (DSSP, 8-state):
----TT-HHHH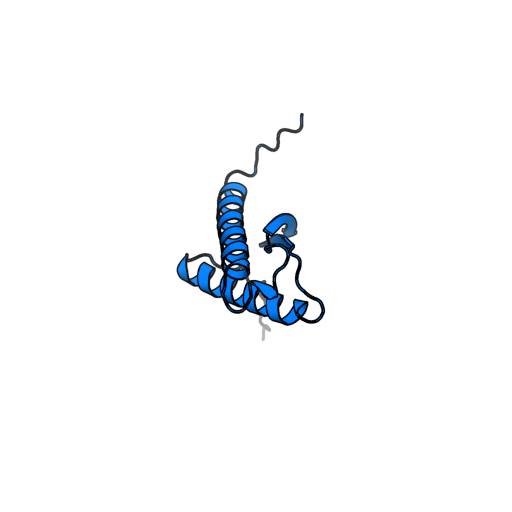HHHHHHHHHHHHHHHHHHHSTTTTTTEEEEEEEEEEEEE-SS-EEEEEEEEE-TT-HHHHHHHHHHHHHHHHHHHT-----------------

Sequence (104 aa):
PANWAGLGDYNEDIDEVSEVLNQIGQELAQDGEYKDVVLEPPTVVGVIDFSESQVTLRMMGKVVPSKQWGTAQELRRRIKKKFDQAGIEIPFPHRVVISPKKRE

Organism: NCBI:txid2754717